Protein AF-A0A2R7NJJ5-F1 (afdb_monomer_lite)

Secondary structure (DSSP, 8-state):
----SHHHHHHHHHHHHHHTHHHHHHHHHHHHTTSS-HHHHHHHHHHHHHHHHHHHHHHHHT--

Foldseek 3Di:
DPQPDLVSVLVVLVVVLVVLVVVVVVLVVCVVVVVDDPVVCVVVNVVSVVSNVVSVVVSVVSVD

Radius of gyration: 14.93 Å; chains: 1; bounding box: 36×21×33 Å

Sequence (64 aa):
AGRNNKNEFYQFLGIAFGSTYEPQTQLQLLIDLNFISELKITPLKELLAEIQKMIYSLKASLKL

pLDDT: mean 92.9, std 10.79, range [49.38, 98.44]

Structure (mmCIF, N/CA/C/O backbone):
data_AF-A0A2R7NJJ5-F1
#
_entry.id   AF-A0A2R7NJJ5-F1
#
loop_
_atom_site.group_PDB
_atom_site.id
_atom_site.type_symbol
_atom_site.label_atom_id
_atom_site.label_alt_id
_atom_site.label_comp_id
_atom_site.label_asym_id
_atom_site.label_entity_id
_atom_site.label_seq_id
_atom_site.pdbx_PDB_ins_code
_atom_site.Cartn_x
_atom_site.Cartn_y
_atom_site.Cartn_z
_atom_site.occupancy
_atom_site.B_iso_or_equiv
_atom_site.auth_seq_id
_atom_site.auth_comp_id
_atom_site.auth_asym_id
_atom_site.auth_atom_id
_atom_site.pdbx_PDB_model_num
ATOM 1 N N . ALA A 1 1 ? 22.266 -16.135 -5.947 1.00 49.38 1 ALA A N 1
ATOM 2 C CA . ALA A 1 1 ? 21.516 -14.950 -5.482 1.00 49.38 1 ALA A CA 1
ATOM 3 C C . ALA A 1 1 ? 20.465 -14.631 -6.541 1.00 49.38 1 ALA A C 1
ATOM 5 O O . ALA A 1 1 ? 20.850 -14.366 -7.666 1.00 49.38 1 ALA A O 1
ATOM 6 N N . GLY A 1 2 ? 19.170 -14.783 -6.241 1.00 54.72 2 GLY A N 1
ATOM 7 C CA . GLY A 1 2 ? 18.078 -14.878 -7.234 1.00 54.72 2 GLY A CA 1
ATOM 8 C C . GLY A 1 2 ? 17.673 -13.581 -7.948 1.00 54.72 2 GLY A C 1
ATOM 9 O O . GLY A 1 2 ? 16.487 -13.326 -8.111 1.00 54.72 2 GLY A O 1
ATOM 10 N N . ARG A 1 3 ? 18.637 -12.736 -8.318 1.00 58.44 3 ARG A N 1
ATOM 11 C CA . ARG A 1 3 ? 18.433 -11.492 -9.075 1.00 58.44 3 ARG A CA 1
ATOM 12 C C . ARG A 1 3 ? 19.572 -11.389 -10.077 1.00 58.44 3 ARG A C 1
ATOM 14 O O . ARG A 1 3 ? 20.607 -10.793 -9.785 1.00 58.44 3 ARG A O 1
ATOM 21 N N . ASN A 1 4 ? 19.418 -12.069 -11.205 1.00 72.31 4 ASN A N 1
ATOM 22 C CA . ASN A 1 4 ? 20.518 -12.325 -12.132 1.00 72.31 4 ASN A CA 1
ATOM 23 C C . ASN A 1 4 ? 20.797 -11.127 -13.055 1.00 72.31 4 ASN A C 1
ATOM 25 O O . ASN A 1 4 ? 21.761 -11.156 -13.817 1.00 72.31 4 ASN A O 1
ATOM 29 N N . ASN A 1 5 ? 19.998 -10.053 -12.975 1.00 81.94 5 ASN A N 1
ATOM 30 C CA . ASN A 1 5 ? 20.270 -8.777 -13.636 1.00 81.94 5 ASN A CA 1
ATOM 31 C C . ASN A 1 5 ? 19.602 -7.575 -12.926 1.00 81.94 5 ASN A C 1
ATOM 33 O O . ASN A 1 5 ? 18.717 -7.722 -12.079 1.00 81.94 5 ASN A O 1
ATOM 37 N N . LYS A 1 6 ? 20.040 -6.356 -13.281 1.00 86.25 6 LYS A N 1
ATOM 38 C CA . LYS A 1 6 ? 19.557 -5.096 -12.683 1.00 86.25 6 LYS A CA 1
ATOM 39 C C . LYS A 1 6 ? 18.062 -4.841 -12.940 1.00 86.25 6 LYS A C 1
ATOM 41 O O . LYS A 1 6 ? 17.398 -4.274 -12.075 1.00 86.25 6 LYS A O 1
ATOM 46 N N . ASN A 1 7 ? 17.531 -5.289 -14.080 1.00 89.25 7 ASN A N 1
ATOM 47 C CA . ASN A 1 7 ? 16.128 -5.086 -14.454 1.00 89.25 7 ASN A CA 1
ATOM 48 C C . ASN A 1 7 ? 15.191 -5.924 -13.579 1.00 89.25 7 ASN A C 1
ATOM 50 O O . ASN A 1 7 ? 14.201 -5.403 -13.076 1.00 89.25 7 ASN A O 1
ATOM 54 N N . GLU A 1 8 ? 15.529 -7.191 -13.327 1.00 91.75 8 GLU A N 1
ATOM 55 C CA . GLU A 1 8 ? 14.801 -8.047 -12.384 1.00 91.75 8 GLU A CA 1
ATOM 56 C C . GLU A 1 8 ? 14.768 -7.419 -10.995 1.00 91.75 8 GLU A C 1
ATOM 58 O O . GLU A 1 8 ? 13.710 -7.334 -10.375 1.00 91.75 8 GLU A O 1
ATOM 63 N N . PHE A 1 9 ? 15.906 -6.914 -10.512 1.00 92.19 9 PHE A N 1
ATOM 64 C CA . PHE A 1 9 ? 15.947 -6.242 -9.217 1.00 92.19 9 PHE A CA 1
ATOM 65 C C . PHE A 1 9 ? 15.047 -4.996 -9.177 1.00 92.19 9 PHE A C 1
ATOM 67 O O . PHE A 1 9 ? 14.286 -4.834 -8.224 1.00 92.19 9 PHE A O 1
ATOM 74 N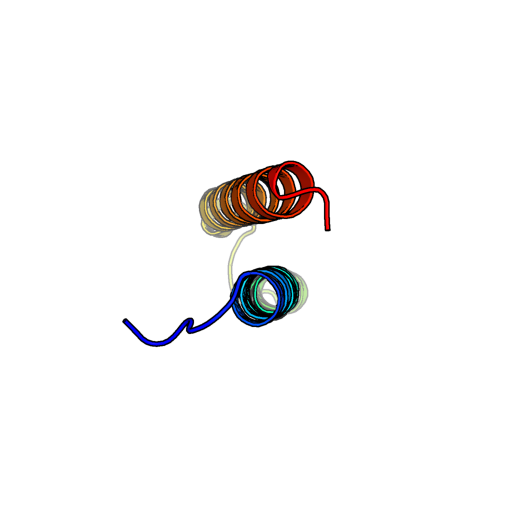 N . TYR A 1 10 ? 15.069 -4.160 -10.219 1.00 93.31 10 TYR A N 1
ATOM 75 C CA . TYR A 1 10 ? 14.190 -2.992 -10.335 1.00 93.31 10 TYR A CA 1
ATOM 76 C C . TYR A 1 10 ? 12.701 -3.373 -10.335 1.00 93.31 10 TYR A C 1
ATOM 78 O O . TYR A 1 10 ? 11.895 -2.727 -9.658 1.00 93.31 10 TYR A O 1
ATOM 86 N N . GLN A 1 11 ? 12.337 -4.449 -11.040 1.00 94.00 11 GLN A N 1
ATOM 87 C CA . GLN A 1 11 ? 10.977 -4.994 -11.036 1.00 94.00 11 GLN A CA 1
ATOM 88 C C . GLN A 1 11 ? 10.577 -5.493 -9.644 1.00 94.00 11 GLN A C 1
ATOM 90 O O . GLN A 1 11 ? 9.511 -5.126 -9.155 1.00 94.00 11 GLN A O 1
ATOM 95 N N . PHE A 1 12 ? 11.449 -6.227 -8.946 1.00 95.00 12 PHE A N 1
ATOM 96 C CA . PHE A 1 12 ? 11.192 -6.666 -7.569 1.00 95.00 12 PHE A CA 1
ATOM 97 C C . PHE A 1 12 ? 10.993 -5.502 -6.596 1.00 95.00 12 PHE A C 1
ATOM 99 O O . PHE A 1 12 ? 10.150 -5.602 -5.709 1.00 95.00 12 PHE A O 1
ATOM 106 N N . LEU A 1 13 ? 11.720 -4.392 -6.757 1.00 95.56 13 LEU A N 1
ATOM 107 C CA . LEU A 1 13 ? 11.470 -3.181 -5.968 1.00 95.56 13 LEU A CA 1
ATOM 108 C C . LEU A 1 13 ? 10.110 -2.557 -6.303 1.00 95.56 13 LEU A C 1
ATOM 110 O O . LEU A 1 13 ? 9.434 -2.060 -5.410 1.00 95.56 13 LEU A O 1
ATOM 114 N N . GLY A 1 14 ? 9.684 -2.605 -7.569 1.00 95.81 14 GLY A N 1
ATOM 115 C CA . GLY A 1 14 ? 8.333 -2.209 -7.974 1.00 95.81 14 GLY A CA 1
ATOM 116 C C . GLY A 1 14 ? 7.245 -3.061 -7.324 1.00 95.81 14 GLY A C 1
ATOM 117 O O . GLY A 1 14 ? 6.298 -2.507 -6.775 1.00 95.81 14 GLY A O 1
ATOM 118 N N . ILE A 1 15 ? 7.420 -4.384 -7.330 1.00 97.00 15 ILE A N 1
ATOM 119 C CA . ILE A 1 15 ? 6.515 -5.327 -6.663 1.00 97.00 15 ILE A CA 1
ATOM 120 C C . ILE A 1 15 ? 6.476 -5.033 -5.164 1.00 97.00 15 ILE A C 1
ATOM 122 O O . ILE A 1 15 ? 5.398 -4.823 -4.627 1.00 97.00 15 ILE A O 1
ATOM 126 N N . ALA A 1 16 ? 7.634 -4.929 -4.507 1.00 97.00 16 ALA A N 1
ATOM 127 C CA . ALA A 1 16 ? 7.712 -4.650 -3.076 1.00 97.00 16 ALA A CA 1
ATOM 128 C C . ALA A 1 16 ? 7.034 -3.323 -2.705 1.00 97.00 16 ALA A C 1
ATOM 130 O O . ALA A 1 16 ? 6.295 -3.279 -1.727 1.00 97.00 16 ALA A O 1
ATOM 131 N N . PHE A 1 17 ? 7.235 -2.264 -3.500 1.00 97.75 17 PHE A N 1
ATOM 132 C CA . PHE A 1 17 ? 6.551 -0.984 -3.309 1.00 97.75 17 PHE A CA 1
ATOM 133 C C . PHE A 1 17 ? 5.032 -1.139 -3.451 1.00 97.75 17 PHE A C 1
ATOM 135 O O . PHE A 1 17 ? 4.293 -0.708 -2.572 1.00 97.75 17 PHE A O 1
ATOM 142 N N . GLY A 1 18 ? 4.566 -1.817 -4.505 1.00 97.44 18 GLY A N 1
ATOM 143 C CA . GLY A 1 18 ? 3.148 -2.120 -4.715 1.00 97.44 18 GLY A CA 1
ATOM 144 C C . GLY A 1 18 ? 2.528 -2.925 -3.567 1.00 97.44 18 GLY A C 1
ATOM 145 O O . GLY A 1 18 ? 1.448 -2.595 -3.088 1.00 97.44 18 GLY A O 1
ATOM 146 N N . SER A 1 19 ? 3.243 -3.930 -3.060 1.00 98.06 19 SER A N 1
ATOM 147 C CA . SER A 1 19 ? 2.801 -4.771 -1.945 1.00 98.06 19 SER A CA 1
ATOM 148 C C . SER A 1 19 ? 2.612 -4.003 -0.639 1.00 98.06 19 SER A C 1
ATOM 150 O O . SER A 1 19 ? 1.867 -4.466 0.213 1.00 98.06 19 SER A O 1
ATOM 152 N N . THR A 1 20 ? 3.232 -2.830 -0.462 1.00 97.94 20 THR A N 1
ATOM 153 C CA . THR A 1 20 ? 3.000 -2.009 0.740 1.00 97.94 20 THR A CA 1
ATOM 154 C C . THR A 1 20 ? 1.591 -1.412 0.804 1.00 97.94 20 THR A C 1
ATOM 156 O O . THR A 1 20 ? 1.129 -1.078 1.892 1.00 97.94 20 THR A O 1
ATOM 159 N N . TYR A 1 21 ? 0.879 -1.297 -0.322 1.00 97.50 21 TYR A N 1
ATOM 160 C CA . TYR A 1 21 ? -0.465 -0.715 -0.334 1.00 97.50 21 TYR A CA 1
ATOM 161 C C . TYR A 1 21 ? -1.525 -1.652 0.245 1.00 97.50 21 TYR A C 1
ATOM 163 O O . TYR A 1 21 ? -2.480 -1.177 0.849 1.00 97.50 21 TYR A O 1
ATOM 171 N N . GLU A 1 22 ? -1.347 -2.969 0.133 1.00 98.12 22 GLU A N 1
ATOM 172 C CA . GLU A 1 22 ? -2.271 -3.941 0.726 1.00 98.12 22 GLU A CA 1
ATOM 173 C C . GLU A 1 22 ? -2.400 -3.775 2.256 1.00 98.12 22 GLU A C 1
ATOM 175 O O . GLU A 1 22 ? -3.517 -3.535 2.727 1.00 98.12 22 GLU A O 1
ATOM 180 N N . PRO A 1 23 ? -1.312 -3.812 3.056 1.00 97.38 23 PRO A N 1
ATOM 181 C CA . PRO A 1 23 ? -1.411 -3.566 4.488 1.00 97.38 23 PRO A CA 1
ATOM 182 C C . PRO A 1 23 ? -1.830 -2.125 4.797 1.00 97.38 23 PRO A C 1
ATOM 184 O O . PRO A 1 23 ? -2.531 -1.914 5.780 1.00 97.38 23 PRO A O 1
ATOM 187 N N . GLN A 1 24 ? -1.483 -1.131 3.966 1.00 97.00 24 GLN A N 1
ATOM 188 C CA . GLN A 1 24 ? -1.965 0.246 4.150 1.00 97.00 24 GLN A CA 1
ATOM 189 C C . GLN A 1 24 ? -3.497 0.309 4.101 1.00 97.00 24 GLN A C 1
ATOM 191 O O . GLN A 1 24 ? -4.124 0.897 4.984 1.00 97.00 24 GLN A O 1
ATOM 196 N N . THR A 1 25 ? -4.098 -0.322 3.090 1.00 97.75 25 THR A N 1
ATOM 197 C CA . THR A 1 25 ? -5.551 -0.417 2.937 1.00 97.75 25 THR A CA 1
ATOM 198 C C . THR A 1 25 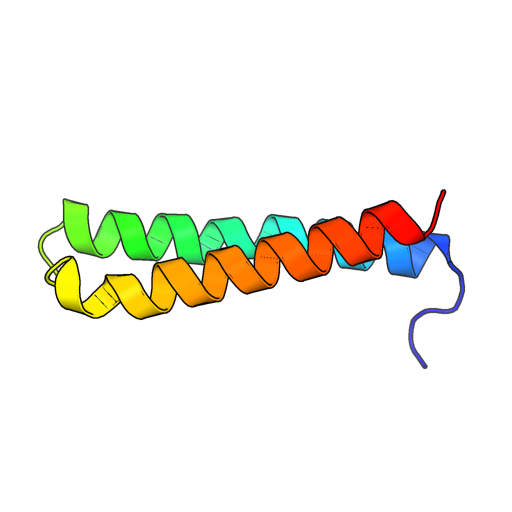? -6.176 -1.2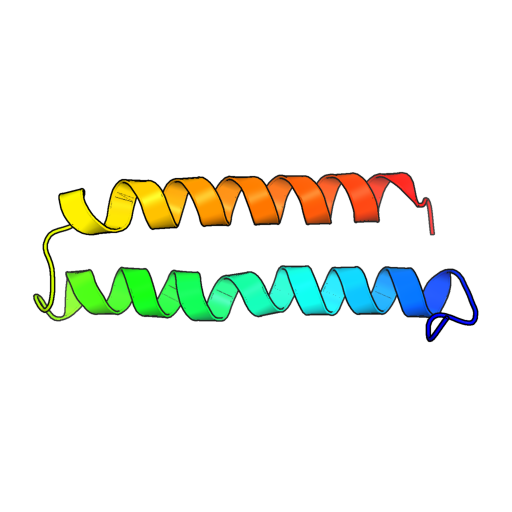04 4.084 1.00 97.75 25 THR A C 1
ATOM 200 O O . THR A 1 25 ? -7.160 -0.748 4.656 1.00 97.75 25 THR A O 1
ATOM 203 N N . GLN A 1 26 ? -5.598 -2.343 4.476 1.00 98.06 26 GLN A N 1
ATOM 204 C CA . GLN A 1 26 ? -6.105 -3.136 5.602 1.00 98.06 26 GLN A CA 1
ATOM 205 C C . GLN A 1 26 ? -6.068 -2.354 6.922 1.00 98.06 26 GLN A C 1
ATOM 207 O O . GLN A 1 26 ? -7.055 -2.352 7.653 1.00 98.06 26 GLN A O 1
ATOM 212 N N . LEU A 1 27 ? -4.976 -1.637 7.212 1.00 97.62 27 LEU A N 1
ATOM 213 C CA . LEU A 1 27 ? -4.869 -0.780 8.396 1.00 97.62 27 LEU A CA 1
ATOM 214 C C . LEU A 1 2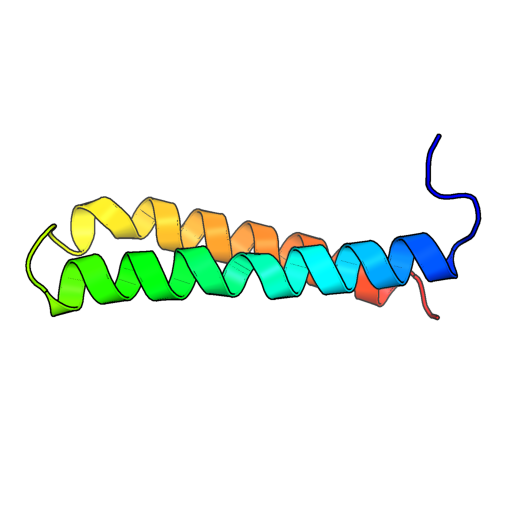7 ? -5.943 0.311 8.402 1.00 97.62 27 LEU A C 1
ATOM 216 O O . LEU A 1 27 ? -6.506 0.593 9.455 1.00 97.62 27 LEU A O 1
ATOM 220 N N . GLN A 1 28 ? -6.250 0.902 7.245 1.00 97.38 28 GLN A N 1
ATOM 221 C CA . GLN A 1 28 ? -7.326 1.886 7.148 1.00 97.38 28 GLN A CA 1
ATOM 222 C C . GLN A 1 28 ? -8.703 1.246 7.380 1.00 97.38 28 GLN A C 1
ATOM 224 O O . GLN A 1 28 ? -9.476 1.753 8.188 1.00 97.38 28 GLN A O 1
ATOM 229 N N . LEU A 1 29 ? -8.968 0.083 6.776 1.00 98.25 29 LEU A N 1
ATOM 230 C CA . LEU A 1 29 ? -10.217 -0.659 6.974 1.00 98.25 29 LEU A CA 1
ATOM 231 C C . LEU A 1 29 ? -10.450 -1.049 8.438 1.00 98.25 29 LEU A C 1
ATOM 233 O O . LEU A 1 29 ? -11.589 -1.034 8.895 1.00 98.25 29 LEU A O 1
ATOM 237 N N . LEU A 1 30 ? -9.396 -1.372 9.195 1.00 98.12 30 LEU A N 1
ATOM 238 C CA . LEU A 1 30 ? -9.525 -1.663 10.627 1.00 98.12 30 LEU A CA 1
ATOM 239 C C . LEU A 1 30 ? -10.082 -0.468 11.421 1.00 98.12 30 LEU A C 1
ATOM 241 O O . LEU A 1 30 ? -10.791 -0.684 12.405 1.00 98.12 30 LEU A O 1
ATOM 245 N N . ILE A 1 31 ? -9.782 0.765 10.999 1.00 97.81 31 ILE A N 1
ATOM 246 C CA . ILE A 1 31 ? -10.339 1.986 11.602 1.00 97.81 31 ILE A CA 1
ATOM 247 C C . ILE A 1 31 ? -11.757 2.222 11.115 1.00 97.81 31 ILE A C 1
ATOM 249 O O . ILE A 1 31 ? -12.653 2.408 11.934 1.00 97.81 31 ILE A O 1
ATOM 253 N N . ASP A 1 32 ? -11.970 2.153 9.802 1.00 97.94 32 ASP A N 1
ATOM 254 C CA . ASP A 1 32 ? -13.271 2.426 9.186 1.00 97.94 32 ASP A CA 1
ATOM 255 C C . ASP A 1 32 ? -14.359 1.465 9.703 1.00 97.94 32 ASP A C 1
ATOM 257 O O . ASP A 1 32 ? -15.513 1.850 9.889 1.00 97.94 32 ASP A O 1
ATOM 261 N N . LEU A 1 33 ? -13.981 0.215 9.991 1.00 98.31 33 LEU A N 1
ATOM 262 C CA . LEU A 1 33 ? -14.858 -0.826 10.534 1.00 98.31 33 LEU A CA 1
ATOM 263 C C . LEU A 1 33 ? -14.893 -0.860 12.073 1.00 98.31 33 LEU A C 1
ATOM 265 O O . LEU A 1 33 ? -15.507 -1.756 12.648 1.00 98.31 33 LEU A O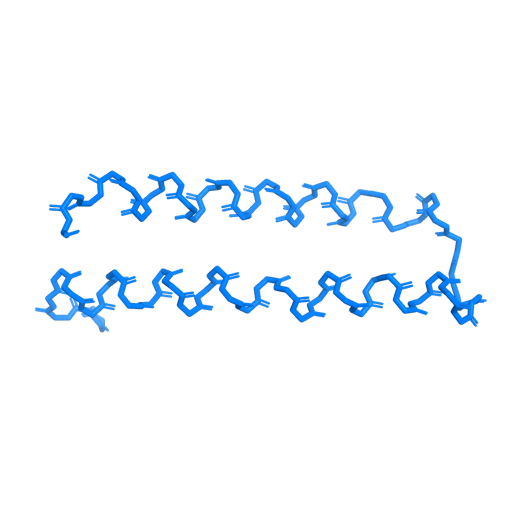 1
ATOM 269 N N . ASN A 1 34 ? -14.264 0.108 12.748 1.00 97.50 34 ASN A N 1
ATOM 270 C CA . ASN A 1 34 ? -14.187 0.215 14.210 1.00 97.50 34 ASN A CA 1
ATOM 271 C C . ASN A 1 34 ? -13.629 -1.042 14.913 1.00 97.50 34 ASN A C 1
ATOM 273 O O . ASN A 1 34 ? -13.994 -1.338 16.051 1.00 97.50 34 ASN A O 1
ATOM 277 N N . PHE A 1 35 ? -12.725 -1.783 14.264 1.00 98.06 35 PHE A N 1
ATOM 278 C CA . PHE A 1 35 ? -12.074 -2.950 14.871 1.00 98.06 35 PHE A CA 1
ATOM 279 C C . PHE A 1 35 ? -10.941 -2.569 15.829 1.00 98.06 35 PHE A C 1
ATOM 281 O O . PHE A 1 35 ? -10.634 -3.319 16.756 1.00 98.06 35 PHE A 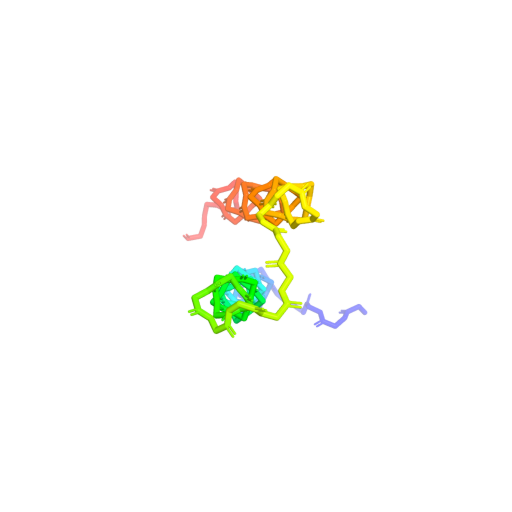O 1
ATOM 288 N N . ILE A 1 36 ? -10.300 -1.419 15.614 1.00 97.00 36 ILE A N 1
ATOM 289 C CA . ILE A 1 36 ? -9.203 -0.921 16.448 1.00 97.00 36 ILE A CA 1
ATOM 290 C C . ILE A 1 36 ? -9.193 0.613 16.450 1.00 97.00 36 ILE A C 1
ATOM 292 O O . ILE A 1 36 ? -9.687 1.242 15.518 1.00 97.00 36 ILE A O 1
ATOM 296 N N . SER A 1 37 ? -8.632 1.238 17.489 1.00 95.81 37 SER A N 1
ATOM 297 C CA . SER A 1 37 ? -8.465 2.694 17.515 1.00 95.81 37 SER A CA 1
ATOM 298 C C . SER A 1 37 ? -7.274 3.148 16.674 1.00 95.81 37 SER A C 1
ATOM 300 O O . SER A 1 37 ? -6.248 2.468 16.600 1.00 95.81 37 SER A O 1
ATOM 302 N N . GLU A 1 38 ? -7.375 4.345 16.094 1.00 94.94 38 GLU A N 1
ATOM 303 C CA . GLU A 1 38 ? -6.324 4.892 15.230 1.00 94.94 38 GLU A CA 1
ATOM 304 C C . GLU A 1 38 ? -4.967 4.989 15.940 1.00 94.94 38 GLU A C 1
ATOM 306 O O . GLU A 1 38 ? -3.947 4.590 15.383 1.00 94.94 38 GLU A O 1
ATOM 311 N N . LEU A 1 39 ? -4.967 5.385 17.216 1.00 96.62 39 LEU A N 1
ATOM 312 C CA . LEU A 1 39 ? -3.757 5.483 18.040 1.00 96.62 39 LEU A CA 1
ATOM 313 C C . LEU A 1 39 ? -2.949 4.178 18.101 1.00 96.62 39 LEU A C 1
ATOM 315 O O . LEU A 1 39 ? -1.734 4.214 18.283 1.00 96.62 39 LEU A O 1
ATOM 319 N N . LYS A 1 40 ? -3.605 3.018 17.972 1.00 95.75 40 LYS A N 1
ATOM 320 C CA . LYS A 1 40 ? -2.928 1.715 17.991 1.00 95.75 40 LYS A CA 1
ATOM 321 C C . LYS A 1 40 ? -2.246 1.383 16.668 1.00 95.75 40 LYS A C 1
ATOM 323 O O . LYS A 1 40 ? -1.297 0.604 16.680 1.00 95.75 40 LYS A O 1
ATOM 328 N N . ILE A 1 41 ? -2.704 1.954 15.555 1.00 96.31 41 ILE A N 1
ATOM 329 C CA . ILE A 1 41 ? -2.141 1.683 14.227 1.00 96.31 41 ILE A CA 1
ATOM 330 C C . ILE A 1 41 ? -1.227 2.795 13.716 1.00 96.31 41 ILE A C 1
ATOM 332 O O . ILE A 1 41 ? -0.509 2.560 12.748 1.00 96.31 41 ILE A O 1
ATOM 336 N N . THR A 1 42 ? -1.216 3.979 14.338 1.00 96.69 42 THR A N 1
ATOM 337 C CA . THR A 1 42 ? -0.319 5.084 13.957 1.00 96.69 42 THR A CA 1
ATOM 338 C C . THR A 1 42 ? 1.142 4.636 13.815 1.00 96.69 42 THR A C 1
ATOM 340 O O . THR A 1 42 ? 1.708 4.879 12.750 1.00 96.69 42 THR A O 1
ATOM 343 N N . PRO A 1 43 ? 1.736 3.877 14.764 1.00 97.31 43 PRO A N 1
ATOM 344 C CA . PRO A 1 43 ? 3.119 3.413 14.611 1.00 97.31 43 PRO A CA 1
ATOM 345 C C . PRO A 1 43 ? 3.314 2.469 13.413 1.00 97.31 43 PRO A C 1
ATOM 347 O O . PRO A 1 43 ? 4.377 2.443 12.796 1.00 97.31 43 PRO A O 1
ATOM 350 N N . LEU A 1 44 ? 2.283 1.692 13.056 1.00 97.12 44 LEU A N 1
ATOM 351 C CA . LEU A 1 44 ? 2.314 0.791 11.900 1.00 97.12 44 LEU A CA 1
ATOM 352 C C . LEU A 1 44 ? 2.230 1.575 10.585 1.00 97.12 44 LEU A C 1
ATOM 354 O O . LEU A 1 44 ? 2.965 1.268 9.648 1.00 97.12 44 LEU A O 1
ATOM 358 N N . LYS A 1 45 ? 1.373 2.606 10.527 1.00 96.25 45 LYS A N 1
ATOM 359 C CA . LYS A 1 45 ? 1.277 3.534 9.388 1.00 96.25 45 LYS A CA 1
ATOM 360 C C . LYS A 1 45 ? 2.609 4.265 9.164 1.00 96.25 45 LYS A C 1
ATOM 362 O O . LYS A 1 45 ? 3.060 4.360 8.025 1.00 96.25 45 LYS A O 1
ATOM 367 N N . GLU A 1 46 ? 3.255 4.729 10.235 1.00 97.62 46 GLU A N 1
ATOM 368 C CA . GLU A 1 46 ? 4.568 5.388 10.176 1.00 97.62 46 GLU A CA 1
ATOM 369 C C . GLU A 1 46 ? 5.658 4.446 9.657 1.00 97.62 46 GLU A C 1
ATOM 371 O O . GLU A 1 46 ? 6.370 4.788 8.713 1.00 97.62 46 GLU A O 1
ATOM 376 N N . LEU A 1 47 ? 5.745 3.229 10.201 1.00 98.19 47 LEU A N 1
ATOM 377 C CA . LEU A 1 47 ? 6.707 2.229 9.737 1.00 98.19 47 LEU A CA 1
ATOM 378 C C . LEU A 1 47 ? 6.501 1.881 8.256 1.00 98.19 47 LEU A C 1
ATOM 380 O O . LEU A 1 47 ? 7.467 1.766 7.500 1.00 98.19 47 LEU A O 1
ATOM 384 N N . LEU A 1 48 ? 5.247 1.734 7.828 1.00 97.94 48 LEU A N 1
ATOM 385 C CA . LEU A 1 48 ? 4.915 1.436 6.439 1.00 97.94 48 LEU A CA 1
ATOM 386 C C . LEU A 1 48 ? 5.333 2.573 5.497 1.00 97.94 48 LEU A C 1
ATOM 388 O O . LEU A 1 48 ? 5.908 2.310 4.439 1.00 97.94 48 LEU A O 1
ATOM 392 N N . ALA A 1 49 ? 5.112 3.825 5.906 1.00 97.50 49 ALA A N 1
ATOM 393 C CA . ALA A 1 49 ? 5.548 5.001 5.160 1.00 97.50 49 ALA A CA 1
ATOM 394 C C . ALA A 1 49 ? 7.081 5.069 5.037 1.00 97.50 49 ALA A C 1
ATOM 396 O O . ALA A 1 49 ? 7.601 5.390 3.966 1.00 97.50 49 ALA A O 1
ATOM 397 N N . GLU A 1 50 ? 7.822 4.724 6.092 1.00 98.44 50 GLU A N 1
ATOM 398 C CA . GLU A 1 50 ? 9.287 4.654 6.036 1.00 98.44 50 GLU A CA 1
ATOM 399 C C . GLU A 1 50 ? 9.772 3.554 5.079 1.00 98.44 50 GLU A C 1
ATOM 401 O O . GLU A 1 50 ? 10.634 3.806 4.234 1.00 98.44 50 GLU A O 1
ATOM 406 N N . ILE A 1 51 ? 9.158 2.366 5.104 1.00 98.38 51 ILE A N 1
ATOM 407 C CA . ILE A 1 51 ? 9.472 1.280 4.158 1.00 98.38 51 ILE A CA 1
ATOM 408 C C . ILE A 1 51 ? 9.215 1.722 2.708 1.00 98.38 51 ILE A C 1
ATOM 410 O O . ILE A 1 51 ? 10.060 1.507 1.834 1.00 98.38 51 ILE A O 1
ATOM 414 N N . GLN A 1 52 ? 8.086 2.385 2.443 1.00 98.38 52 GLN A N 1
ATOM 415 C CA . GLN A 1 52 ? 7.763 2.938 1.123 1.00 98.38 52 GLN A CA 1
ATOM 416 C C . GLN A 1 52 ? 8.835 3.926 0.644 1.00 98.38 52 GLN A C 1
ATOM 418 O O . GLN A 1 52 ? 9.317 3.807 -0.488 1.00 98.38 52 GLN A O 1
ATOM 423 N N . LYS A 1 53 ? 9.263 4.861 1.504 1.00 98.38 53 LYS A N 1
ATOM 424 C CA . LYS A 1 53 ? 10.328 5.831 1.191 1.00 98.38 53 LYS A CA 1
ATOM 425 C C . LYS A 1 53 ? 11.657 5.145 0.889 1.00 98.38 53 LYS A C 1
ATOM 427 O O . LYS A 1 53 ? 12.335 5.540 -0.063 1.00 98.38 53 LYS A O 1
ATOM 432 N N . MET A 1 54 ? 12.026 4.121 1.658 1.00 98.38 54 MET A N 1
ATOM 433 C CA . MET A 1 54 ? 13.259 3.357 1.446 1.00 98.38 54 MET A CA 1
ATOM 434 C C . MET A 1 54 ? 13.250 2.641 0.094 1.00 98.38 54 MET A C 1
ATOM 436 O O . MET A 1 54 ? 14.208 2.760 -0.671 1.00 98.38 54 MET A O 1
ATOM 440 N N . ILE A 1 55 ? 12.160 1.936 -0.232 1.00 97.75 55 ILE A N 1
ATOM 441 C CA . ILE A 1 55 ? 12.031 1.214 -1.505 1.00 97.75 55 ILE A CA 1
ATOM 442 C C . ILE A 1 55 ? 12.034 2.197 -2.677 1.00 97.75 55 ILE A C 1
ATOM 444 O O . ILE A 1 55 ? 12.739 1.965 -3.661 1.00 97.75 55 ILE A O 1
ATOM 448 N N . TYR A 1 56 ? 11.293 3.304 -2.568 1.00 96.69 56 TYR A N 1
ATOM 449 C CA . TYR A 1 56 ? 11.252 4.341 -3.597 1.00 96.69 56 TYR A CA 1
ATOM 450 C C . TYR A 1 56 ? 12.637 4.946 -3.844 1.00 96.69 56 TYR A C 1
ATOM 452 O O . TYR A 1 56 ? 13.097 4.986 -4.985 1.00 96.69 56 TYR A O 1
ATOM 460 N N . SER A 1 57 ? 13.331 5.354 -2.779 1.00 97.56 57 SER A N 1
ATOM 461 C CA . SER A 1 57 ? 14.664 5.961 -2.874 1.00 97.56 57 SER A CA 1
ATOM 462 C C . SER A 1 57 ? 15.681 4.992 -3.475 1.00 97.56 57 SER A C 1
ATOM 464 O O . SER A 1 57 ? 16.454 5.364 -4.359 1.00 97.56 57 SER A O 1
ATOM 466 N N . LEU A 1 58 ? 15.637 3.721 -3.059 1.00 96.19 58 LEU A N 1
ATOM 467 C CA . LEU A 1 58 ? 16.483 2.675 -3.620 1.00 96.19 58 LEU A CA 1
ATOM 468 C C . LEU A 1 58 ? 16.186 2.461 -5.105 1.00 96.19 58 LEU A C 1
ATOM 470 O O . LEU A 1 58 ? 17.111 2.500 -5.911 1.00 96.19 58 LEU A O 1
ATOM 474 N N . LYS A 1 59 ? 14.915 2.310 -5.489 1.00 94.00 59 LYS A N 1
ATOM 475 C CA . LYS A 1 59 ? 14.504 2.136 -6.888 1.00 94.00 59 LYS A CA 1
ATOM 476 C C . LYS A 1 59 ? 14.929 3.322 -7.762 1.00 94.00 59 LYS A C 1
ATOM 478 O O . LYS A 1 59 ? 15.473 3.105 -8.842 1.00 94.00 59 LYS A O 1
ATOM 483 N N . ALA A 1 60 ? 14.748 4.554 -7.283 1.00 94.38 60 ALA A N 1
ATOM 484 C CA . ALA A 1 60 ? 15.146 5.776 -7.986 1.00 94.38 60 ALA A CA 1
ATOM 485 C C . ALA A 1 60 ? 16.672 5.884 -8.173 1.00 94.38 60 ALA A C 1
ATOM 487 O O . ALA A 1 60 ? 17.143 6.340 -9.215 1.00 94.38 60 ALA A O 1
ATOM 488 N N . SER A 1 61 ? 17.460 5.416 -7.198 1.00 95.00 61 SER A N 1
ATOM 489 C CA . SER A 1 61 ? 18.929 5.442 -7.281 1.00 95.00 61 SER A CA 1
ATOM 490 C C . SER A 1 61 ? 19.515 4.522 -8.360 1.00 95.00 61 SER A C 1
ATOM 492 O O . SER A 1 61 ? 20.641 4.749 -8.801 1.00 95.00 61 SER A O 1
ATOM 494 N N . LEU A 1 62 ? 18.763 3.514 -8.822 1.00 91.19 62 LEU A N 1
ATOM 495 C CA . LEU A 1 62 ? 19.249 2.530 -9.794 1.00 91.19 62 LEU A CA 1
ATOM 496 C C . LEU A 1 62 ? 19.337 3.061 -11.237 1.00 91.19 62 LEU A C 1
ATOM 498 O O . LEU A 1 62 ? 19.951 2.379 -12.055 1.00 91.19 62 LEU A O 1
ATOM 502 N N . LYS A 1 63 ? 18.785 4.254 -11.533 1.00 68.69 63 LYS A N 1
ATOM 503 C CA . LYS A 1 63 ? 18.849 4.947 -12.843 1.00 68.69 63 LYS A CA 1
ATOM 504 C C . LYS A 1 63 ? 18.681 4.001 -14.050 1.00 68.69 63 LYS A C 1
ATOM 506 O O . LYS A 1 63 ? 19.517 3.996 -14.954 1.00 68.69 63 LYS A O 1
ATOM 511 N N . LEU A 1 64 ? 17.631 3.181 -14.012 1.00 65.44 64 LEU A N 1
ATOM 512 C CA . LEU A 1 64 ? 17.160 2.361 -15.131 1.00 65.44 64 LEU A CA 1
ATOM 513 C C . LEU A 1 64 ? 15.993 3.048 -15.833 1.00 65.44 64 LEU A C 1
ATOM 515 O O . LEU A 1 64 ? 15.176 3.659 -15.104 1.00 65.44 64 LEU A O 1
#